Protein AF-A0AAP8N6D8-F1 (afdb_monomer_lite)

Sequence (86 aa):
RGTFSSSWLKHGYKNHLSFEISGTQGTLAFDQERLNELRLYRAGQGGFQRLLAGPDLPGYAAFSPAP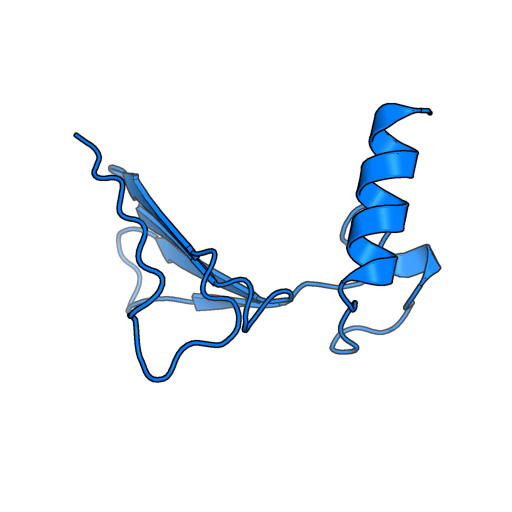GHQLGYNELKTLEVHELVM

Foldseek 3Di:
DDDDDDDPPPPPDDAFPKDKDQDPQWIKIDGVVQVQWIWTDGPPDDGTDIDGHAPVDPPRCVPPNDPPDDDDPVSVVVVVVVVVPD

Radius of gyration: 15.23 Å; chains: 1; bounding box: 36×34×41 Å

pLDDT: mean 94.14, std 4.47, range [71.25, 98.5]

Secondary structure (DSSP, 8-state):
-------TT-TT-SS--EEEEEETTEEEEEEGGGTTEEEEEETTSSSPEEEEP-TTSTTGGGT--STTPPP-HHHHHHHHHHHHH-

Structure (mmCIF, N/CA/C/O backbone):
data_AF-A0AAP8N6D8-F1
#
_entry.id   AF-A0AAP8N6D8-F1
#
loop_
_atom_site.group_PDB
_atom_site.id
_atom_site.type_symbol
_atom_site.label_atom_id
_atom_site.label_alt_id
_atom_site.label_comp_id
_atom_site.label_asym_id
_atom_site.label_entity_id
_atom_site.label_seq_id
_atom_site.pdbx_PDB_ins_code
_atom_site.Cartn_x
_atom_site.Cartn_y
_atom_site.Cartn_z
_atom_site.occupancy
_atom_site.B_iso_or_equiv
_atom_site.auth_seq_id
_atom_site.auth_comp_id
_atom_site.auth_asym_id
_atom_site.auth_atom_id
_atom_site.pdbx_PDB_model_num
ATOM 1 N N . ARG A 1 1 ? -20.220 -0.080 6.451 1.00 88.62 1 ARG A N 1
ATOM 2 C CA . ARG A 1 1 ? -20.466 1.351 6.130 1.00 88.62 1 ARG A CA 1
ATOM 3 C C . ARG A 1 1 ? -19.198 1.899 5.493 1.00 88.62 1 ARG A C 1
ATOM 5 O O . ARG A 1 1 ? -18.144 1.360 5.797 1.00 88.62 1 ARG A O 1
ATOM 12 N N . GLY A 1 2 ? -19.296 2.908 4.633 1.00 95.81 2 GLY A N 1
ATOM 13 C CA . GLY A 1 2 ? -18.139 3.521 3.979 1.00 95.81 2 GLY A CA 1
ATOM 14 C C . GLY A 1 2 ? -18.298 5.034 3.901 1.00 95.81 2 GLY A C 1
ATOM 15 O O . GLY A 1 2 ? -19.418 5.536 3.995 1.00 95.81 2 GLY A O 1
ATOM 16 N N . THR A 1 3 ? -17.176 5.727 3.735 1.00 97.44 3 THR A N 1
ATOM 17 C CA . THR A 1 3 ? -17.111 7.182 3.578 1.00 97.44 3 THR A CA 1
ATOM 18 C C . THR A 1 3 ? -16.253 7.493 2.363 1.00 97.44 3 THR A C 1
ATOM 20 O O . THR A 1 3 ? -15.222 6.860 2.156 1.00 97.44 3 THR A O 1
ATOM 23 N N . PHE A 1 4 ? -16.667 8.488 1.587 1.00 97.31 4 PHE A N 1
ATOM 24 C CA . PHE A 1 4 ? -15.883 9.048 0.497 1.00 97.31 4 PHE A CA 1
ATOM 25 C C . PHE A 1 4 ? -15.664 10.536 0.763 1.00 97.31 4 PHE A C 1
ATOM 27 O O . PHE A 1 4 ? -16.583 11.231 1.196 1.00 97.31 4 PHE A O 1
ATOM 34 N N . SER A 1 5 ? -14.452 11.024 0.515 1.00 96.81 5 SER A N 1
ATOM 35 C CA . SER A 1 5 ? -14.146 12.450 0.603 1.00 96.81 5 SER A CA 1
ATOM 36 C C . SER A 1 5 ? -13.168 12.854 -0.489 1.00 96.81 5 SER A C 1
ATOM 38 O O . SER A 1 5 ? -12.308 12.076 -0.891 1.00 96.81 5 SER A O 1
ATOM 40 N N . SER A 1 6 ? -13.321 14.086 -0.956 1.00 97.19 6 SER A N 1
ATOM 41 C CA . SER A 1 6 ? -12.493 14.717 -1.977 1.00 97.19 6 SER A CA 1
ATOM 42 C C . SER A 1 6 ? -12.282 16.173 -1.574 1.00 97.19 6 SER A C 1
ATOM 44 O O . SER A 1 6 ? -13.188 16.798 -1.019 1.00 97.19 6 SER A O 1
ATOM 46 N N . SER A 1 7 ? -11.080 16.706 -1.793 1.00 96.62 7 SER A N 1
ATOM 47 C CA . SER A 1 7 ? -10.773 18.101 -1.482 1.00 96.62 7 SER A CA 1
ATOM 48 C C . SER A 1 7 ? -9.570 18.602 -2.271 1.00 96.62 7 SER A C 1
ATOM 50 O O . SER A 1 7 ? -8.485 18.031 -2.188 1.00 96.62 7 SER A O 1
ATOM 52 N N . TRP A 1 8 ? -9.750 19.735 -2.949 1.00 96.06 8 TRP A N 1
ATOM 53 C CA . TRP A 1 8 ? -8.663 20.521 -3.542 1.00 96.06 8 TRP A CA 1
ATOM 54 C C . TRP A 1 8 ? -7.861 21.316 -2.502 1.00 96.06 8 TRP A C 1
ATOM 56 O O . TRP A 1 8 ? -6.767 21.785 -2.787 1.00 96.06 8 TRP A O 1
ATOM 66 N N . LEU A 1 9 ? -8.401 21.471 -1.288 1.00 97.19 9 LEU A N 1
ATOM 67 C CA . LEU A 1 9 ? -7.823 22.269 -0.202 1.00 97.19 9 LEU A CA 1
ATOM 68 C C . LEU A 1 9 ? -7.148 21.402 0.869 1.00 97.19 9 LEU A C 1
ATOM 70 O O . LEU A 1 9 ? -6.887 21.877 1.977 1.00 97.19 9 LEU A O 1
ATOM 74 N N . LYS A 1 10 ? -6.885 20.119 0.589 1.00 96.00 10 LYS A N 1
ATOM 75 C CA . LYS A 1 10 ? -6.209 19.204 1.522 1.00 96.00 10 LYS A CA 1
ATOM 76 C C . LYS A 1 10 ? -4.702 19.500 1.552 1.00 96.00 10 LYS A C 1
ATOM 78 O O . LYS A 1 10 ? -3.887 18.723 1.062 1.00 96.00 10 LYS A O 1
ATOM 83 N N . HIS A 1 11 ? -4.353 20.668 2.090 1.00 97.06 11 HIS A N 1
ATOM 84 C CA . HIS A 1 11 ? -2.986 21.174 2.168 1.00 97.06 11 HIS A CA 1
ATOM 85 C C . HIS A 1 11 ? -2.038 20.131 2.776 1.00 97.06 11 HIS A C 1
ATOM 87 O O . HIS A 1 11 ? -2.387 19.436 3.727 1.00 97.06 11 HIS A O 1
ATOM 93 N N . GLY A 1 12 ? -0.834 20.037 2.211 1.00 96.31 12 GLY A N 1
ATOM 94 C CA . GLY A 1 12 ? 0.174 19.035 2.568 1.00 96.31 12 GLY A CA 1
ATOM 95 C C . GLY A 1 12 ? 0.235 17.868 1.584 1.00 96.31 12 GLY A C 1
ATOM 96 O O . GLY A 1 12 ? 1.332 17.421 1.264 1.00 96.31 12 GLY A O 1
ATOM 97 N N . TYR A 1 13 ? -0.901 17.458 1.018 1.00 96.81 13 TYR A N 1
ATOM 98 C CA . TYR A 1 13 ? -0.941 16.389 0.023 1.00 96.81 13 TYR A CA 1
ATOM 99 C C . TYR A 1 13 ? -0.700 16.904 -1.396 1.00 96.81 13 TYR A C 1
ATOM 101 O O . TYR A 1 13 ? -1.125 18.000 -1.768 1.00 96.81 13 TYR A O 1
ATOM 109 N N . LYS A 1 14 ? -0.002 16.096 -2.192 1.00 95.25 14 LYS A N 1
ATOM 110 C CA . LYS A 1 14 ? 0.252 16.294 -3.622 1.00 95.25 14 LYS A CA 1
ATOM 111 C C . LYS A 1 14 ? -0.624 15.380 -4.471 1.00 95.25 14 LYS A C 1
ATOM 113 O O . LYS A 1 14 ? -1.146 15.832 -5.484 1.00 95.25 14 LYS A O 1
ATOM 118 N N . ASN A 1 15 ? -0.800 14.125 -4.056 1.00 93.44 15 ASN A N 1
ATOM 119 C CA . ASN A 1 15 ? -1.611 13.135 -4.760 1.00 93.44 15 ASN A CA 1
ATOM 120 C C . ASN A 1 15 ? -2.143 12.045 -3.814 1.00 93.44 15 ASN A C 1
ATOM 122 O O . ASN A 1 15 ? -1.850 10.863 -3.972 1.00 93.44 15 ASN A O 1
ATOM 126 N N . HIS A 1 16 ? -2.931 12.440 -2.816 1.00 95.62 16 HIS A N 1
ATOM 127 C CA . HIS A 1 16 ? -3.455 11.524 -1.802 1.00 95.62 16 HIS A CA 1
ATOM 128 C C . HIS A 1 16 ? -4.723 10.796 -2.255 1.00 95.62 16 HIS A C 1
ATOM 130 O O . HIS A 1 16 ? -5.794 10.912 -1.651 1.00 95.62 16 HIS A O 1
ATOM 136 N N . LEU A 1 17 ? -4.592 10.045 -3.345 1.00 96.12 17 LEU A N 1
ATOM 137 C CA . LEU A 1 17 ? -5.550 9.013 -3.701 1.00 96.12 17 LEU A CA 1
ATOM 138 C C . LEU A 1 17 ? -5.304 7.820 -2.772 1.00 96.12 17 LEU A C 1
ATOM 140 O O . LEU A 1 17 ? -4.392 7.023 -2.982 1.00 96.12 17 LEU A O 1
ATOM 144 N N . SER A 1 18 ? -6.085 7.745 -1.702 1.00 97.44 18 SER A N 1
ATOM 145 C CA . SER A 1 18 ? -5.920 6.752 -0.647 1.00 97.44 18 SER A CA 1
ATOM 146 C C . SER A 1 18 ? -7.238 6.061 -0.333 1.00 97.44 18 SER A C 1
ATOM 148 O O . SER A 1 18 ? -8.324 6.612 -0.530 1.00 97.44 18 SER A O 1
ATOM 150 N N . PHE A 1 19 ? -7.140 4.832 0.162 1.00 98.06 19 PHE A N 1
ATOM 151 C CA . PHE A 1 19 ? -8.287 4.099 0.673 1.00 98.06 19 PHE A CA 1
ATOM 152 C C . PHE A 1 19 ? -7.870 3.147 1.788 1.00 98.06 19 PHE A C 1
ATOM 154 O O . PHE A 1 19 ? -6.724 2.703 1.870 1.00 98.06 19 PHE A O 1
ATOM 161 N N . GLU A 1 20 ? -8.840 2.811 2.631 1.00 98.12 20 GLU A N 1
ATOM 162 C CA . GLU A 1 20 ? -8.718 1.782 3.653 1.00 98.12 20 GLU A CA 1
ATOM 163 C C . GLU A 1 20 ? -9.926 0.849 3.560 1.00 98.12 20 GLU A C 1
ATOM 165 O O . GLU A 1 20 ? -11.066 1.299 3.423 1.00 98.12 20 GLU A O 1
ATOM 170 N N . ILE A 1 21 ? -9.673 -0.456 3.635 1.00 98.19 21 ILE A N 1
ATOM 171 C CA . ILE A 1 21 ? -10.707 -1.486 3.689 1.00 98.19 21 ILE A CA 1
ATOM 172 C C . ILE A 1 21 ? -10.507 -2.270 4.977 1.00 98.19 21 ILE A C 1
ATOM 174 O O . ILE A 1 21 ? -9.492 -2.941 5.154 1.00 98.19 21 ILE A O 1
ATOM 178 N N . SER A 1 22 ? -11.502 -2.193 5.857 1.00 97.88 22 SER A N 1
ATOM 179 C CA . SER A 1 22 ? -11.520 -2.865 7.155 1.00 97.88 22 SER A CA 1
ATOM 180 C C . SER A 1 22 ? -12.609 -3.936 7.188 1.00 97.88 22 SER A C 1
ATOM 182 O O . SER A 1 22 ? -13.754 -3.689 6.804 1.00 97.88 22 SER A O 1
ATOM 184 N N . GLY A 1 23 ? -12.249 -5.126 7.662 1.00 97.06 23 GLY A N 1
ATOM 185 C CA . GLY A 1 23 ? -13.130 -6.282 7.791 1.00 97.06 23 GLY A CA 1
ATOM 186 C C . GLY A 1 23 ? -12.834 -7.092 9.053 1.00 97.06 23 GLY A C 1
ATOM 187 O O . GLY A 1 23 ? -11.994 -6.730 9.871 1.00 97.06 23 GLY A O 1
ATOM 188 N N . THR A 1 24 ? -13.520 -8.223 9.219 1.00 97.62 24 THR A N 1
ATOM 189 C CA . THR A 1 24 ? -13.403 -9.053 10.434 1.00 97.62 24 THR A CA 1
ATOM 190 C C . THR A 1 24 ? -12.037 -9.721 10.596 1.00 97.62 24 THR A C 1
ATOM 192 O O . THR A 1 24 ? -11.665 -10.083 11.706 1.00 97.62 24 THR A O 1
ATOM 195 N N . GLN A 1 25 ? -11.289 -9.883 9.502 1.00 97.81 25 GLN A N 1
ATOM 196 C CA . GLN A 1 25 ? -9.983 -10.551 9.487 1.00 97.81 25 GLN A CA 1
ATOM 197 C C . GLN A 1 25 ? -8.801 -9.576 9.481 1.00 97.81 25 GLN A C 1
ATOM 199 O O . GLN A 1 25 ? -7.648 -10.004 9.558 1.00 97.81 25 GLN A O 1
ATOM 204 N N . GLY A 1 26 ? -9.064 -8.272 9.399 1.00 97.88 26 GLY A N 1
ATOM 205 C CA . GLY A 1 26 ? -8.013 -7.271 9.333 1.00 97.88 26 GLY A CA 1
ATOM 206 C C . GLY A 1 26 ? -8.378 -6.046 8.509 1.00 97.88 26 GLY A C 1
ATOM 207 O O . GLY A 1 26 ? -9.535 -5.832 8.147 1.00 97.88 26 GLY A O 1
ATOM 208 N N . THR A 1 27 ? -7.347 -5.267 8.203 1.00 98.38 27 THR A N 1
ATOM 209 C CA . THR A 1 27 ? -7.453 -3.983 7.510 1.00 98.38 27 THR A CA 1
ATOM 210 C C . THR A 1 27 ? -6.328 -3.857 6.499 1.00 98.38 27 THR A C 1
ATOM 212 O O . THR A 1 27 ? -5.177 -4.145 6.826 1.00 98.38 27 THR A O 1
ATOM 215 N N . LEU A 1 28 ? -6.633 -3.386 5.294 1.00 98.19 28 LEU A N 1
ATOM 216 C CA . LEU A 1 28 ? -5.625 -2.929 4.341 1.00 98.19 28 LEU A CA 1
ATOM 217 C C . LEU A 1 28 ? -5.767 -1.431 4.093 1.00 98.19 28 LEU A C 1
ATOM 219 O O . LEU A 1 28 ? -6.880 -0.911 4.098 1.00 98.19 28 LEU A O 1
ATOM 223 N N . ALA A 1 29 ? -4.645 -0.750 3.884 1.00 98.44 29 ALA A N 1
ATOM 224 C CA . ALA A 1 29 ? -4.603 0.673 3.582 1.00 98.44 29 ALA A CA 1
ATOM 225 C C . ALA A 1 29 ? -3.564 0.967 2.496 1.00 98.44 29 ALA A C 1
ATOM 227 O O . ALA A 1 29 ? -2.445 0.442 2.532 1.00 98.44 29 ALA A O 1
ATOM 228 N N . PHE A 1 30 ? -3.943 1.833 1.561 1.00 97.94 30 PHE A N 1
ATOM 229 C CA . PHE A 1 30 ? -3.144 2.259 0.416 1.00 97.94 30 PHE A CA 1
ATOM 230 C C . PHE A 1 30 ? -3.091 3.788 0.331 1.00 97.94 30 PHE A C 1
ATOM 232 O O . PHE A 1 30 ? -4.070 4.466 0.650 1.00 97.94 30 PHE A O 1
ATOM 239 N N . ASP A 1 31 ? -1.956 4.318 -0.127 1.00 97.12 31 ASP A N 1
ATOM 240 C CA . ASP A 1 31 ? -1.753 5.736 -0.431 1.00 97.12 31 ASP A CA 1
ATOM 241 C C . ASP A 1 31 ? -0.926 5.861 -1.715 1.00 97.12 31 ASP A C 1
ATOM 243 O O . ASP A 1 31 ? 0.198 5.363 -1.779 1.00 97.12 31 ASP A O 1
ATOM 247 N N . GLN A 1 32 ? -1.465 6.543 -2.724 1.00 95.12 32 GLN A N 1
ATOM 248 C CA . GLN A 1 32 ? -0.804 6.759 -4.009 1.00 95.12 32 GLN A CA 1
ATOM 249 C C . GLN A 1 32 ? 0.524 7.524 -3.894 1.00 95.12 32 GLN A C 1
ATOM 251 O O . GLN A 1 32 ? 1.414 7.310 -4.718 1.00 95.12 32 GLN A O 1
ATOM 256 N N . GLU A 1 33 ? 0.718 8.365 -2.871 1.00 95.38 33 GLU A N 1
ATOM 257 C CA . GLU A 1 33 ? 2.026 8.998 -2.621 1.00 95.38 33 GLU A CA 1
ATOM 258 C C . GLU A 1 33 ? 3.095 7.976 -2.198 1.00 95.38 33 GLU A C 1
ATOM 260 O O . GLU A 1 33 ? 4.293 8.254 -2.242 1.00 95.38 33 GLU A O 1
ATOM 265 N N . ARG A 1 34 ? 2.666 6.768 -1.820 1.00 94.38 34 ARG A N 1
ATOM 266 C CA . ARG A 1 34 ? 3.491 5.610 -1.467 1.00 94.38 34 ARG A CA 1
ATOM 267 C C . ARG A 1 34 ? 3.090 4.412 -2.334 1.00 94.38 34 ARG A C 1
ATOM 269 O O . ARG A 1 34 ? 2.933 3.308 -1.824 1.00 94.38 34 ARG A O 1
ATOM 276 N N . LEU A 1 35 ? 2.944 4.653 -3.642 1.00 92.38 35 LEU A N 1
ATOM 277 C CA . LEU A 1 35 ? 2.409 3.731 -4.657 1.00 92.38 35 LEU A CA 1
ATOM 278 C C . LEU A 1 35 ? 2.879 2.272 -4.524 1.00 92.38 35 LEU A C 1
ATOM 280 O O . LEU A 1 35 ? 2.101 1.344 -4.703 1.00 92.38 35 LEU A O 1
ATOM 284 N N . ASN A 1 36 ? 4.153 2.061 -4.209 1.00 92.88 36 ASN A N 1
ATOM 285 C CA . ASN A 1 36 ? 4.769 0.734 -4.180 1.00 92.88 36 ASN A CA 1
ATOM 286 C C . ASN A 1 36 ? 4.632 0.035 -2.824 1.00 92.88 36 ASN A C 1
ATOM 288 O O . ASN A 1 36 ? 5.411 -0.864 -2.504 1.00 92.88 36 ASN A O 1
ATOM 292 N N . GLU A 1 37 ? 3.682 0.465 -1.997 1.00 94.69 37 GLU A N 1
ATOM 293 C CA . GLU A 1 37 ? 3.479 -0.077 -0.668 1.00 94.69 37 GLU A CA 1
ATOM 294 C C . GLU A 1 37 ? 2.005 -0.309 -0.341 1.00 94.69 37 GLU A C 1
ATOM 296 O O . GLU A 1 37 ? 1.144 0.537 -0.575 1.00 94.69 37 GLU A O 1
ATOM 301 N N . LEU A 1 38 ? 1.737 -1.432 0.321 1.00 95.75 38 LEU A N 1
ATOM 302 C CA . LEU A 1 38 ? 0.451 -1.735 0.931 1.00 95.75 38 LEU A CA 1
ATOM 303 C C . LEU A 1 38 ? 0.647 -1.963 2.428 1.00 95.75 38 LEU A C 1
ATOM 305 O O . LEU A 1 38 ? 1.529 -2.713 2.848 1.00 95.75 38 LEU A O 1
ATOM 309 N N . ARG A 1 39 ? -0.186 -1.341 3.260 1.00 98.12 39 ARG A N 1
ATOM 310 C CA . ARG A 1 39 ? -0.217 -1.635 4.696 1.00 98.12 39 ARG A CA 1
ATOM 311 C C . ARG A 1 39 ? -1.291 -2.676 4.958 1.00 98.12 39 ARG A C 1
ATOM 313 O O . ARG A 1 39 ? -2.442 -2.451 4.611 1.00 98.12 39 ARG A O 1
ATOM 320 N N . LEU A 1 40 ? -0.923 -3.785 5.592 1.00 98.25 40 LEU A N 1
ATOM 321 C CA . LEU A 1 40 ? -1.821 -4.880 5.941 1.00 98.25 40 LEU A CA 1
ATOM 322 C C . LEU A 1 40 ? -1.756 -5.169 7.441 1.00 98.25 40 LEU A C 1
ATOM 324 O O . LEU A 1 40 ? -0.709 -5.508 7.982 1.00 98.25 40 LEU A O 1
ATOM 328 N N . TYR A 1 41 ? -2.895 -5.075 8.104 1.00 98.50 41 TYR A N 1
ATOM 329 C CA . TYR A 1 41 ? -3.125 -5.605 9.437 1.00 98.50 41 TYR A CA 1
ATOM 330 C C . TYR A 1 41 ? -3.930 -6.899 9.322 1.00 98.50 41 TYR A C 1
ATOM 332 O O . TYR A 1 41 ? -4.919 -6.942 8.591 1.00 98.50 41 TYR A O 1
ATOM 340 N N . ARG A 1 42 ? -3.542 -7.937 10.070 1.00 98.12 42 ARG A N 1
ATOM 341 C CA . ARG A 1 42 ? -4.337 -9.162 10.244 1.00 98.12 42 ARG A CA 1
ATOM 342 C C . ARG A 1 42 ? -4.721 -9.308 11.711 1.00 98.12 42 ARG A C 1
ATOM 344 O O . ARG A 1 42 ? -3.900 -9.028 12.585 1.00 98.12 42 ARG A O 1
ATOM 351 N N . ALA A 1 43 ? -5.945 -9.755 11.978 1.00 96.88 43 ALA A N 1
ATOM 352 C CA . ALA A 1 43 ? -6.426 -9.966 13.340 1.00 96.88 43 ALA A CA 1
ATOM 353 C C . ALA A 1 43 ? -5.460 -10.867 14.135 1.00 96.88 43 ALA A C 1
ATOM 355 O O . ALA A 1 43 ? -4.987 -11.887 13.633 1.00 96.88 43 ALA A O 1
ATOM 356 N N . GLY A 1 44 ? -5.136 -10.463 15.365 1.00 95.38 44 GLY A N 1
ATOM 357 C CA . GLY A 1 44 ? -4.177 -11.169 16.224 1.00 95.38 44 GLY A CA 1
ATOM 358 C C . GLY A 1 44 ? -2.700 -10.817 15.994 1.00 95.38 44 GLY A C 1
ATOM 359 O O . GLY A 1 44 ? -1.850 -11.329 16.715 1.00 95.38 44 GLY A O 1
ATOM 360 N N . GLN A 1 45 ? -2.376 -9.937 15.039 1.00 94.31 45 GLN A N 1
ATOM 361 C CA . GLN A 1 45 ? -1.018 -9.409 14.849 1.00 94.31 45 GLN A CA 1
ATOM 362 C C . GLN A 1 45 ? -0.798 -8.096 15.619 1.00 94.31 45 GLN A C 1
ATOM 364 O O . GLN A 1 45 ? -1.743 -7.389 15.972 1.00 94.31 45 GLN A O 1
ATOM 369 N N . GLY A 1 46 ? 0.466 -7.743 15.859 1.00 91.12 46 GLY A N 1
ATOM 370 C CA . GLY A 1 46 ? 0.868 -6.484 16.492 1.00 91.12 46 GLY A CA 1
ATOM 371 C C . GLY A 1 46 ? 0.980 -5.331 15.492 1.00 91.12 46 GLY A C 1
ATOM 372 O O . GLY A 1 46 ? 2.083 -4.893 15.184 1.00 91.12 46 GLY A O 1
ATOM 373 N N . GLY A 1 47 ? -0.150 -4.834 14.984 1.00 95.69 47 GLY A N 1
ATOM 374 C CA . GLY A 1 47 ? -0.192 -3.660 14.100 1.00 95.69 47 GLY A CA 1
ATOM 375 C C . GLY A 1 47 ? 0.058 -3.946 12.612 1.00 95.69 47 GLY A C 1
ATOM 376 O O . GLY A 1 47 ? 0.064 -5.092 12.164 1.00 95.69 47 GLY A O 1
ATOM 377 N N . PHE A 1 48 ? 0.175 -2.878 11.817 1.00 98.06 48 PHE A N 1
ATOM 378 C CA . PHE A 1 48 ? 0.299 -2.979 10.360 1.00 98.06 48 PHE A CA 1
ATOM 379 C C . PHE A 1 48 ? 1.671 -3.504 9.932 1.00 98.06 48 PHE A C 1
ATOM 381 O O . PHE A 1 48 ? 2.699 -2.910 10.252 1.00 98.06 48 PHE A O 1
ATOM 388 N N . GLN A 1 49 ? 1.665 -4.530 9.089 1.00 97.44 49 GLN A N 1
ATOM 389 C CA . GLN A 1 49 ? 2.802 -4.913 8.269 1.00 97.44 49 GLN A CA 1
ATOM 390 C C . GLN A 1 49 ? 2.812 -4.084 6.983 1.00 97.44 49 GLN A C 1
ATOM 392 O O . GLN A 1 49 ? 1.775 -3.854 6.363 1.00 97.44 49 GLN A O 1
ATOM 397 N N . ARG A 1 50 ? 3.999 -3.661 6.555 1.00 95.62 50 ARG A N 1
ATOM 398 C CA . ARG A 1 50 ? 4.204 -3.069 5.234 1.00 95.62 50 ARG A CA 1
ATOM 399 C C . ARG A 1 50 ? 4.588 -4.158 4.232 1.00 95.62 50 ARG A C 1
ATOM 401 O O . ARG A 1 50 ? 5.591 -4.838 4.433 1.00 95.62 50 ARG A O 1
ATOM 408 N N . LEU A 1 51 ? 3.820 -4.274 3.157 1.00 93.94 51 LEU A N 1
ATOM 409 C CA . LEU A 1 51 ? 4.113 -5.093 1.986 1.00 93.94 51 LEU A CA 1
ATOM 410 C C . LEU A 1 51 ? 4.637 -4.176 0.881 1.00 93.94 51 LEU A C 1
ATOM 412 O O . LEU A 1 51 ? 4.021 -3.152 0.592 1.00 93.94 51 LEU A O 1
ATOM 416 N N . LEU A 1 52 ? 5.783 -4.520 0.302 1.00 93.12 52 LEU A N 1
ATOM 417 C CA . LEU A 1 52 ? 6.381 -3.771 -0.800 1.00 93.12 52 LEU A CA 1
ATOM 418 C C . LEU A 1 52 ? 6.022 -4.443 -2.123 1.00 93.12 52 LEU A C 1
ATOM 420 O O . LEU A 1 52 ? 6.027 -5.671 -2.207 1.00 93.12 52 LEU A O 1
ATOM 424 N N . ALA A 1 53 ? 5.737 -3.639 -3.142 1.00 91.62 53 ALA A N 1
ATOM 425 C CA . ALA A 1 53 ? 5.639 -4.123 -4.509 1.00 91.62 53 ALA A CA 1
ATOM 426 C C . ALA A 1 53 ? 7.008 -4.633 -4.994 1.00 91.62 53 ALA A C 1
ATOM 428 O O . ALA A 1 53 ? 8.060 -4.172 -4.538 1.00 91.62 53 ALA A O 1
ATOM 429 N N . GLY A 1 54 ? 6.999 -5.612 -5.894 1.00 91.94 54 GLY A N 1
ATOM 430 C CA . GLY A 1 54 ? 8.218 -6.253 -6.365 1.00 91.94 54 GLY A CA 1
ATOM 431 C C . GLY A 1 54 ? 7.983 -7.166 -7.566 1.00 91.94 54 GLY A C 1
ATOM 432 O O . GLY A 1 54 ? 6.838 -7.340 -7.983 1.00 91.94 54 GLY A O 1
ATOM 433 N N . PRO A 1 55 ? 9.061 -7.766 -8.103 1.00 92.75 55 PRO A N 1
ATOM 434 C CA . PRO A 1 55 ? 9.046 -8.529 -9.355 1.00 92.75 55 PRO A CA 1
ATOM 435 C C . PRO A 1 55 ? 8.124 -9.756 -9.349 1.00 92.75 55 PRO A C 1
ATOM 437 O O . PRO A 1 55 ? 7.755 -10.226 -10.420 1.00 92.75 55 PRO A O 1
ATOM 440 N N . ASP A 1 56 ? 7.716 -10.240 -8.172 1.00 91.31 56 ASP A N 1
ATOM 441 C CA . ASP A 1 56 ? 6.741 -11.329 -8.031 1.00 91.31 56 ASP A CA 1
ATOM 442 C C . ASP A 1 56 ? 5.308 -10.907 -8.414 1.00 91.31 56 ASP A C 1
ATOM 444 O O . ASP A 1 56 ? 4.432 -11.755 -8.587 1.00 91.31 56 ASP A O 1
ATOM 448 N N . LEU A 1 57 ? 5.042 -9.600 -8.533 1.00 89.75 57 LEU A N 1
ATOM 449 C CA . LEU A 1 57 ? 3.754 -9.081 -8.986 1.00 89.75 57 LEU A CA 1
ATOM 450 C C . LEU A 1 57 ? 3.630 -9.153 -10.520 1.00 89.75 57 LEU A C 1
ATOM 452 O O . LEU A 1 57 ? 4.616 -8.921 -11.228 1.00 89.75 57 LEU A O 1
ATOM 456 N N . PRO A 1 58 ? 2.420 -9.404 -11.057 1.00 90.69 58 PRO A N 1
ATOM 457 C CA . PRO A 1 58 ? 2.192 -9.482 -12.498 1.00 90.69 58 PRO A CA 1
ATOM 458 C C . PRO A 1 58 ? 2.726 -8.260 -13.254 1.00 90.69 58 PRO A C 1
ATOM 460 O O . PRO A 1 58 ? 2.456 -7.117 -12.893 1.00 90.69 58 PRO A O 1
ATOM 463 N N . GLY A 1 59 ? 3.517 -8.513 -14.299 1.00 90.62 59 GLY A N 1
ATOM 464 C CA . GLY A 1 59 ? 4.081 -7.484 -15.179 1.00 90.62 59 GLY A CA 1
ATOM 465 C C . GLY A 1 59 ? 5.192 -6.615 -14.571 1.00 90.62 59 GLY A C 1
ATOM 466 O O . GLY A 1 59 ? 5.910 -5.953 -15.315 1.00 90.62 59 GLY A O 1
ATOM 467 N N . TYR A 1 60 ? 5.417 -6.654 -13.255 1.00 92.94 60 TYR A N 1
ATOM 468 C CA . TYR A 1 60 ? 6.422 -5.827 -12.578 1.00 92.94 60 TYR A CA 1
ATOM 469 C C . TYR A 1 60 ? 7.838 -6.074 -13.110 1.00 92.94 60 TYR A C 1
ATOM 471 O O . TYR A 1 60 ? 8.579 -5.134 -13.412 1.00 92.94 60 TYR A O 1
ATOM 479 N N . ALA A 1 61 ? 8.192 -7.351 -13.285 1.00 93.31 61 ALA A N 1
ATOM 480 C CA . ALA A 1 61 ? 9.507 -7.773 -13.761 1.00 93.31 61 ALA A CA 1
ATOM 481 C C . ALA A 1 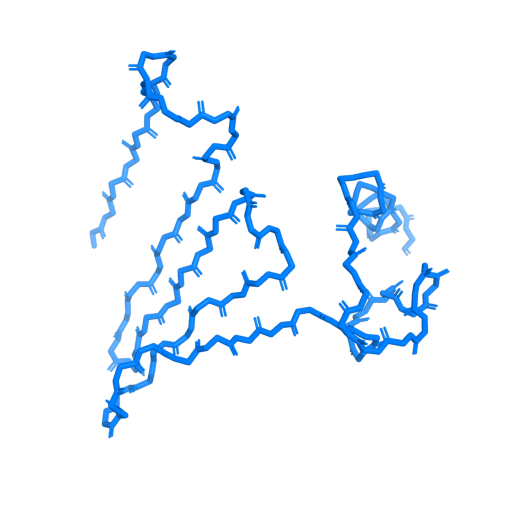61 ? 9.846 -7.273 -15.180 1.00 93.31 61 ALA A C 1
ATOM 483 O O . ALA A 1 61 ? 11.021 -7.251 -15.539 1.00 93.31 61 ALA A O 1
ATOM 484 N N . ALA A 1 62 ? 8.85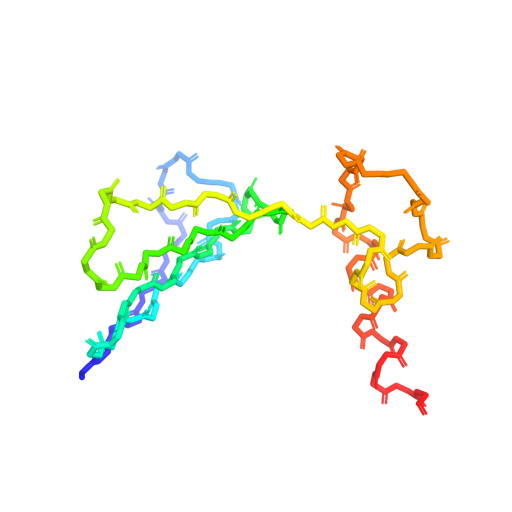4 -6.831 -15.967 1.00 92.69 62 ALA A N 1
ATOM 485 C CA . ALA A 1 62 ? 9.090 -6.215 -17.274 1.00 92.69 62 ALA A CA 1
ATOM 486 C C . ALA A 1 62 ? 9.762 -4.833 -17.167 1.00 92.69 62 ALA A C 1
ATOM 488 O O . ALA A 1 62 ? 10.448 -4.414 -18.096 1.00 92.69 62 ALA A O 1
ATOM 489 N N . PHE A 1 63 ? 9.595 -4.144 -16.033 1.00 93.06 63 PHE A N 1
ATOM 490 C CA . PHE A 1 63 ? 10.197 -2.834 -15.765 1.00 93.06 63 PHE A CA 1
ATOM 491 C C . PHE A 1 63 ? 11.360 -2.920 -14.785 1.00 93.06 63 PHE A C 1
ATOM 493 O O . PHE A 1 63 ? 12.375 -2.248 -14.965 1.00 93.06 63 PHE A O 1
ATOM 500 N N . SER A 1 64 ? 11.224 -3.736 -13.738 1.00 90.75 64 SER A N 1
ATOM 501 C CA . SER A 1 64 ? 12.273 -3.897 -12.741 1.00 90.75 64 SER A CA 1
ATOM 502 C C . SER A 1 64 ? 12.381 -5.341 -12.251 1.00 90.75 64 SER A C 1
ATOM 504 O O . SER A 1 64 ? 11.480 -5.827 -11.564 1.00 90.75 64 SER A O 1
ATOM 506 N N . PRO A 1 65 ? 13.491 -6.038 -12.551 1.00 86.75 65 PRO A N 1
ATOM 507 C CA . PRO A 1 65 ? 13.685 -7.422 -12.127 1.00 86.75 65 PRO A CA 1
ATOM 508 C C . PRO A 1 65 ? 14.166 -7.550 -10.671 1.00 86.75 65 PRO A C 1
ATOM 510 O O . PRO A 1 65 ? 14.265 -8.662 -10.161 1.00 86.75 65 PRO A O 1
ATOM 513 N N . ALA A 1 66 ? 14.497 -6.441 -9.998 1.00 84.56 66 ALA A N 1
ATOM 514 C CA . ALA A 1 66 ? 15.087 -6.442 -8.661 1.00 84.56 66 ALA A CA 1
ATOM 515 C C . ALA A 1 66 ? 14.082 -5.976 -7.587 1.00 84.56 66 ALA A C 1
ATOM 517 O O . ALA A 1 66 ? 13.480 -4.909 -7.737 1.00 84.56 66 ALA A O 1
ATOM 518 N N . PRO A 1 67 ? 13.944 -6.700 -6.457 1.00 78.75 67 PRO A N 1
ATOM 519 C CA . PRO A 1 67 ? 13.143 -6.239 -5.324 1.00 78.75 67 PRO A CA 1
ATOM 520 C C . PRO A 1 67 ? 13.597 -4.865 -4.804 1.00 78.75 67 PRO A C 1
ATOM 522 O O . PRO A 1 67 ? 14.784 -4.538 -4.823 1.00 78.75 67 PRO A O 1
ATOM 525 N N . GLY A 1 68 ? 12.651 -4.059 -4.317 1.00 71.25 68 GLY A N 1
ATOM 526 C CA . GLY A 1 68 ? 12.928 -2.760 -3.687 1.00 71.25 68 GLY A CA 1
ATOM 527 C C . GLY A 1 68 ? 13.118 -1.579 -4.648 1.00 71.25 68 GLY A C 1
ATOM 528 O O . GLY A 1 68 ? 13.116 -0.436 -4.193 1.00 71.25 68 GLY A O 1
ATOM 529 N N . HIS A 1 69 ? 13.217 -1.823 -5.956 1.00 83.19 69 HIS A N 1
ATOM 530 C CA . HIS A 1 69 ? 13.148 -0.773 -6.973 1.00 83.19 69 HIS A CA 1
ATOM 531 C C . HIS A 1 69 ? 11.693 -0.497 -7.301 1.00 83.19 69 HIS A C 1
ATOM 533 O O . HIS A 1 69 ? 10.968 -1.425 -7.627 1.00 83.19 69 HIS A O 1
ATOM 539 N N . GLN A 1 70 ? 11.277 0.758 -7.194 1.00 84.38 70 GLN A N 1
ATOM 540 C CA . GLN A 1 70 ? 9.881 1.175 -7.279 1.00 84.38 70 GLN A CA 1
ATOM 541 C C . GLN A 1 70 ? 9.432 1.405 -8.726 1.00 84.38 70 GLN A C 1
ATOM 543 O O . GLN A 1 70 ? 10.203 1.929 -9.529 1.00 84.38 70 GLN A O 1
ATOM 548 N N . LEU A 1 71 ? 8.174 1.081 -9.034 1.00 91.38 71 LEU A N 1
ATOM 549 C CA . LEU A 1 71 ? 7.516 1.569 -10.246 1.00 91.38 71 LEU A CA 1
ATOM 550 C C . LEU A 1 71 ? 7.080 3.022 -10.069 1.00 91.38 71 LEU A C 1
ATOM 552 O O . LEU A 1 71 ? 6.653 3.439 -8.987 1.00 91.38 71 LEU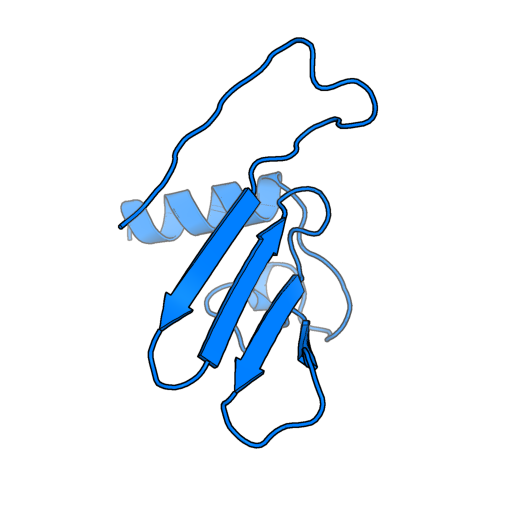 A O 1
ATOM 556 N N . GLY A 1 72 ? 7.157 3.793 -11.145 1.00 91.69 72 GLY A N 1
ATOM 557 C CA . GLY A 1 72 ? 6.541 5.103 -11.228 1.00 91.69 72 GLY A CA 1
ATOM 558 C C . GLY A 1 72 ? 5.099 5.023 -11.726 1.00 91.69 72 GLY A C 1
ATOM 559 O O . GLY A 1 72 ? 4.524 3.961 -11.973 1.00 91.69 72 GLY A O 1
ATOM 560 N N . TYR A 1 73 ? 4.502 6.202 -11.896 1.00 91.69 73 TYR A N 1
ATOM 561 C CA . TYR A 1 73 ? 3.153 6.337 -12.442 1.00 91.69 73 TYR A CA 1
ATOM 562 C C . TYR A 1 73 ? 3.046 5.795 -13.876 1.00 91.69 73 TYR A C 1
ATOM 564 O O . TYR A 1 73 ? 2.048 5.172 -14.223 1.00 91.69 73 TYR A O 1
ATOM 572 N N . ASN A 1 74 ? 4.068 6.006 -14.709 1.00 94.50 74 ASN A N 1
ATOM 573 C CA . ASN A 1 74 ? 4.027 5.612 -16.118 1.00 94.50 74 ASN A CA 1
ATOM 574 C C . ASN A 1 74 ? 4.081 4.092 -16.292 1.00 94.50 74 ASN A C 1
ATOM 576 O O . ASN A 1 74 ? 3.352 3.544 -17.119 1.00 94.50 74 ASN A O 1
ATOM 580 N N . GLU A 1 75 ? 4.895 3.404 -15.492 1.00 94.19 75 GLU A N 1
ATOM 581 C CA . GLU A 1 75 ? 4.964 1.943 -15.498 1.00 94.19 75 GLU A CA 1
ATOM 582 C C . GLU A 1 75 ? 3.629 1.349 -15.037 1.00 94.19 75 GLU A C 1
ATOM 584 O O . GLU A 1 75 ? 3.099 0.460 -15.700 1.00 94.19 75 GLU A O 1
ATOM 589 N N . LEU A 1 76 ? 3.019 1.915 -13.984 1.00 92.25 76 LEU A N 1
ATOM 590 C CA . LEU A 1 76 ? 1.667 1.539 -13.557 1.00 92.25 76 LEU A CA 1
ATOM 591 C C . LEU A 1 76 ? 0.653 1.690 -14.700 1.00 92.25 76 LEU A C 1
ATOM 593 O O . LEU A 1 76 ? -0.093 0.759 -14.980 1.00 92.25 76 LEU A O 1
ATOM 597 N N . LYS A 1 77 ? 0.631 2.839 -15.387 1.00 94.88 77 LYS A N 1
ATOM 598 C CA . LYS A 1 77 ? -0.315 3.064 -16.493 1.00 94.88 77 LYS A CA 1
ATOM 599 C C . LYS A 1 77 ? -0.060 2.158 -17.686 1.00 94.88 77 LYS A C 1
ATOM 601 O O . LYS A 1 77 ? -1.012 1.735 -18.334 1.00 94.88 77 LYS A O 1
ATOM 606 N N . THR A 1 78 ? 1.194 1.809 -17.943 1.00 96.31 78 THR A N 1
ATOM 607 C CA . THR A 1 78 ? 1.531 0.835 -18.983 1.00 96.31 78 THR A CA 1
ATOM 608 C C . THR A 1 78 ? 0.980 -0.548 -18.631 1.00 96.31 78 THR A C 1
ATOM 610 O O . THR A 1 78 ? 0.390 -1.193 -19.494 1.00 96.31 78 THR A O 1
ATOM 613 N N . LEU A 1 79 ? 1.102 -0.980 -17.370 1.00 93.69 79 LEU A N 1
ATOM 614 C CA . LEU A 1 79 ? 0.536 -2.247 -16.893 1.00 93.69 79 LEU A CA 1
ATOM 615 C C . LEU A 1 79 ? -0.995 -2.265 -16.947 1.00 93.69 79 LEU A C 1
ATOM 617 O O . LEU A 1 79 ? -1.558 -3.228 -17.454 1.00 93.69 79 LEU A O 1
ATOM 621 N N . GLU A 1 80 ? -1.661 -1.198 -16.497 1.00 93.62 80 GLU A N 1
ATOM 622 C CA . GLU A 1 80 ? -3.128 -1.085 -16.557 1.00 93.62 80 GLU A CA 1
ATOM 623 C C . GLU A 1 80 ? -3.649 -1.159 -18.003 1.00 93.62 80 GLU A C 1
ATOM 625 O O . GLU A 1 80 ? -4.639 -1.831 -18.281 1.00 93.62 80 GLU A O 1
ATOM 630 N N . VAL A 1 81 ? -2.978 -0.487 -18.948 1.00 96.81 81 VAL A N 1
ATOM 631 C CA . VAL A 1 81 ? -3.346 -0.549 -20.372 1.00 96.81 81 VAL A CA 1
ATOM 632 C C . VAL A 1 81 ? -3.063 -1.930 -20.955 1.00 96.81 81 VAL A C 1
ATOM 634 O O . VAL A 1 81 ? -3.879 -2.436 -21.722 1.00 96.81 81 VAL A O 1
ATOM 637 N N . HIS A 1 82 ? -1.938 -2.551 -20.595 1.00 94.88 82 HIS A N 1
ATOM 638 C CA . HIS A 1 82 ? -1.627 -3.911 -21.023 1.00 94.88 82 HIS A CA 1
ATOM 639 C C . HIS A 1 82 ? -2.701 -4.901 -20.551 1.00 94.88 82 HIS A C 1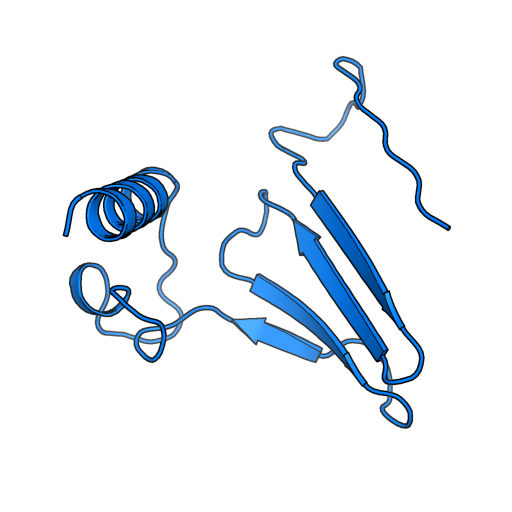
ATOM 641 O O . HIS A 1 82 ? -3.177 -5.683 -21.361 1.00 94.88 82 HIS A O 1
ATOM 647 N N . GLU A 1 83 ? -3.118 -4.839 -19.282 1.00 94.38 83 GLU A N 1
ATOM 648 C CA . GLU A 1 83 ? -4.190 -5.683 -18.725 1.00 94.38 83 GLU A CA 1
ATOM 649 C C . GLU A 1 83 ? -5.553 -5.438 -19.392 1.00 94.38 83 GLU A C 1
ATOM 651 O O . GLU A 1 83 ?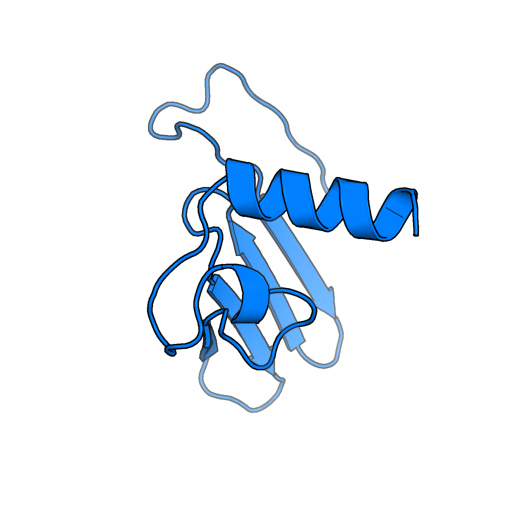 -6.356 -6.355 -19.521 1.00 94.38 83 GLU A O 1
ATOM 656 N N . LEU A 1 84 ? -5.832 -4.209 -19.833 1.00 95.88 84 LEU A N 1
ATOM 657 C CA . LEU A 1 84 ? -7.090 -3.884 -20.504 1.00 95.88 84 LEU A CA 1
ATOM 658 C C . LEU A 1 84 ? -7.159 -4.407 -21.950 1.00 95.88 84 LEU A C 1
ATOM 660 O O . LEU A 1 84 ? -8.249 -4.707 -22.438 1.00 95.88 84 LEU A O 1
ATOM 664 N N . VAL A 1 85 ? -6.028 -4.421 -22.660 1.00 95.94 85 VAL A N 1
ATOM 665 C CA . VAL A 1 85 ? -5.977 -4.665 -24.114 1.00 95.94 85 VAL A CA 1
ATOM 666 C C . VAL A 1 85 ? -5.624 -6.111 -24.468 1.00 95.94 85 VAL A C 1
ATOM 668 O O . VAL A 1 85 ? -6.030 -6.574 -25.536 1.00 95.94 85 VAL A O 1
ATOM 671 N N . MET A 1 86 ? -4.865 -6.800 -23.615 1.00 89.06 86 MET A N 1
ATOM 672 C CA . MET A 1 86 ? -4.324 -8.144 -23.863 1.00 89.06 86 MET A CA 1
ATOM 673 C C . MET A 1 86 ? -5.058 -9.193 -23.035 1.00 89.06 86 MET A C 1
ATOM 675 O O . MET A 1 86 ? -5.426 -10.234 -23.625 1.00 89.06 86 MET A O 1
#